Protein AF-W8YEX1-F1 (afdb_monomer_lite)

Secondary structure (DSSP, 8-state):
--HHHHHHHHHHHHHHHHHHHHHHHHHHHHHHHHHHHHHHHHHHHHHHHHHHHH----HHHHHHHHHHHHHHHHHHHHHHHHHH-

Foldseek 3Di:
DVVVVVVVVVVVVVVVCVVVVVVVVVCLVVVLVVVLVVLVVVLVVVQVVCCVPPVDRCVVVSVVVSVVVVVVSVVSVVVVVVVVD

Sequence (85 aa):
MIDNAEIRKRQRREKDFVIYGWATVVGVFLTPLVIGILFAAAGVIVGYHVKKKYGRDTMGVAIMVGNIAAIPVLTALLYTLRLFG

Structure (mmCIF, N/CA/C/O backbone):
data_AF-W8YEX1-F1
#
_entry.id   AF-W8YEX1-F1
#
loop_
_atom_site.group_PDB
_atom_site.id
_atom_site.type_symbol
_atom_site.label_atom_id
_atom_site.label_alt_id
_atom_site.label_comp_id
_atom_site.label_asym_id
_atom_site.label_entity_id
_atom_site.label_seq_id
_atom_site.pdbx_PDB_ins_code
_atom_site.Cartn_x
_atom_site.Cartn_y
_atom_site.Cartn_z
_atom_site.occupancy
_atom_site.B_iso_or_equiv
_atom_site.auth_seq_id
_atom_site.auth_comp_id
_atom_site.auth_asym_id
_atom_site.auth_atom_id
_atom_site.pdbx_PDB_model_num
ATOM 1 N N . MET A 1 1 ? 18.771 6.205 -48.824 1.00 55.22 1 MET A N 1
ATOM 2 C CA . MET A 1 1 ? 18.106 7.062 -47.806 1.00 55.22 1 MET A CA 1
ATOM 3 C C . MET A 1 1 ? 17.204 6.281 -46.828 1.00 55.22 1 MET A C 1
ATOM 5 O O . MET A 1 1 ? 16.468 6.912 -46.081 1.00 55.22 1 MET A O 1
ATOM 9 N N . ILE A 1 2 ? 17.281 4.942 -46.759 1.00 57.19 2 ILE A N 1
ATOM 10 C CA . ILE A 1 2 ? 16.375 4.110 -45.935 1.00 57.19 2 ILE A CA 1
ATOM 11 C C . ILE A 1 2 ? 16.890 3.926 -44.485 1.00 57.19 2 ILE A C 1
ATOM 13 O O . ILE A 1 2 ? 16.080 3.890 -43.561 1.00 57.19 2 ILE A O 1
ATOM 17 N N . ASP A 1 3 ? 18.208 3.972 -44.247 1.00 61.59 3 ASP A N 1
ATOM 18 C CA . ASP A 1 3 ? 18.810 3.750 -42.914 1.00 61.59 3 ASP A CA 1
ATOM 19 C C . ASP A 1 3 ? 18.378 4.751 -41.833 1.00 61.59 3 ASP A C 1
ATOM 21 O O . ASP A 1 3 ? 18.091 4.386 -40.693 1.00 61.59 3 ASP A O 1
ATOM 25 N N . ASN A 1 4 ? 18.258 6.035 -42.176 1.00 65.81 4 ASN A N 1
ATOM 26 C CA . ASN A 1 4 ? 17.932 7.066 -41.184 1.00 65.81 4 ASN A CA 1
ATOM 27 C C . ASN A 1 4 ? 16.507 6.930 -40.620 1.00 65.81 4 ASN A C 1
ATOM 29 O O . ASN A 1 4 ? 16.235 7.409 -39.516 1.00 65.81 4 ASN A O 1
ATOM 33 N N . ALA A 1 5 ? 15.591 6.298 -41.359 1.00 63.97 5 ALA A N 1
ATOM 34 C CA . ALA A 1 5 ? 14.218 6.082 -40.911 1.00 63.97 5 ALA A CA 1
ATOM 35 C C . ALA A 1 5 ? 14.112 4.884 -39.951 1.00 63.97 5 ALA A C 1
ATOM 37 O O . ALA A 1 5 ? 13.378 4.957 -38.960 1.00 63.97 5 ALA A O 1
ATOM 38 N N . GLU A 1 6 ? 14.873 3.813 -40.192 1.00 65.94 6 GLU A N 1
ATOM 39 C CA . GLU A 1 6 ? 14.922 2.648 -39.300 1.00 65.94 6 GLU A CA 1
ATOM 40 C C . GLU A 1 6 ? 15.665 2.940 -37.995 1.00 65.94 6 GLU A C 1
ATOM 42 O O . GLU A 1 6 ? 15.162 2.586 -36.924 1.00 65.94 6 GLU A O 1
ATOM 47 N N . ILE A 1 7 ? 16.781 3.676 -38.052 1.00 64.75 7 ILE A N 1
ATOM 48 C CA . ILE A 1 7 ? 17.539 4.083 -36.857 1.00 64.75 7 ILE A CA 1
ATOM 49 C C . ILE A 1 7 ? 16.669 4.956 -35.937 1.00 64.75 7 ILE A C 1
ATOM 51 O O . ILE A 1 7 ? 16.605 4.719 -34.729 1.00 64.75 7 ILE A O 1
ATOM 55 N N . ARG A 1 8 ? 15.896 5.901 -36.497 1.00 63.69 8 ARG A N 1
ATOM 56 C CA . ARG A 1 8 ? 14.950 6.720 -35.713 1.00 63.69 8 ARG A CA 1
ATOM 57 C C . ARG A 1 8 ? 13.798 5.902 -35.121 1.00 63.69 8 ARG A C 1
ATOM 59 O O . ARG A 1 8 ? 13.355 6.209 -34.015 1.00 63.69 8 ARG A O 1
ATOM 66 N N . LYS A 1 9 ? 13.299 4.876 -35.822 1.00 65.06 9 LYS A N 1
ATOM 67 C CA . LYS A 1 9 ? 12.258 3.971 -35.293 1.00 65.06 9 LYS A CA 1
ATOM 68 C C . LYS A 1 9 ? 12.783 3.083 -34.161 1.00 65.06 9 LYS A C 1
ATOM 70 O O . LYS A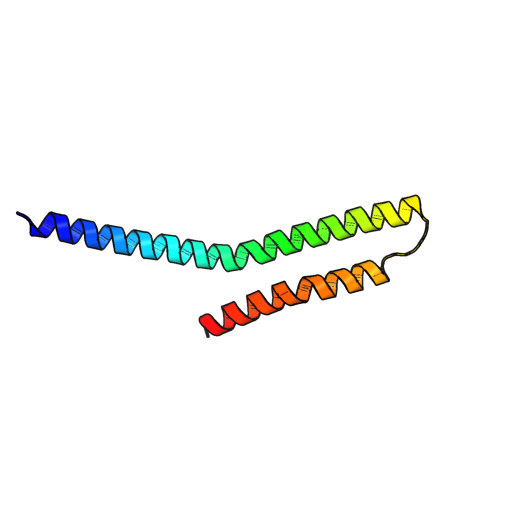 1 9 ? 12.041 2.835 -33.212 1.00 65.06 9 LYS A O 1
ATOM 75 N N . ARG A 1 10 ? 14.033 2.610 -34.237 1.00 62.91 10 ARG A N 1
ATOM 76 C CA . ARG A 1 10 ? 14.685 1.860 -33.146 1.00 62.91 10 ARG A CA 1
ATOM 77 C C . ARG A 1 10 ? 14.912 2.738 -31.917 1.00 62.91 10 ARG A C 1
ATOM 79 O O . ARG A 1 10 ? 14.470 2.360 -30.839 1.00 62.91 10 ARG A O 1
ATOM 86 N N . GLN A 1 11 ? 15.463 3.940 -32.095 1.00 65.44 11 GLN A N 1
ATOM 87 C CA . GLN A 1 11 ? 15.675 4.882 -30.989 1.00 65.44 11 GLN A CA 1
ATOM 88 C C . GLN A 1 11 ? 14.375 5.318 -30.299 1.00 65.44 11 GLN A C 1
ATOM 90 O O . GLN A 1 11 ? 14.367 5.510 -29.086 1.00 65.44 11 GLN A O 1
ATOM 95 N N . ARG A 1 12 ? 13.265 5.479 -31.039 1.00 62.84 12 ARG A N 1
ATOM 96 C CA . ARG A 1 12 ? 11.957 5.740 -30.410 1.00 62.84 12 ARG A CA 1
ATOM 97 C C . ARG A 1 12 ? 11.493 4.559 -29.566 1.00 62.84 12 ARG A C 1
ATOM 99 O O . ARG A 1 12 ? 11.123 4.773 -28.423 1.00 62.84 12 ARG A O 1
ATOM 106 N N . ARG A 1 13 ? 11.594 3.330 -30.085 1.00 64.19 13 ARG A N 1
ATOM 107 C CA . ARG A 1 13 ? 11.222 2.124 -29.329 1.00 64.19 13 ARG A CA 1
ATOM 108 C C . ARG A 1 13 ? 12.057 1.936 -28.064 1.00 64.19 13 ARG A C 1
ATOM 110 O O . ARG A 1 13 ? 11.494 1.576 -27.041 1.00 64.19 13 ARG A O 1
ATOM 117 N N . GLU A 1 14 ? 13.358 2.218 -28.106 1.00 64.44 14 GLU A N 1
ATOM 118 C CA . GLU A 1 14 ? 14.203 2.197 -26.903 1.00 64.44 14 GLU A CA 1
ATOM 119 C C . GLU A 1 14 ? 13.797 3.275 -25.893 1.00 64.44 14 GLU A C 1
ATOM 121 O O . GLU A 1 14 ? 13.669 2.978 -24.708 1.00 64.44 14 GLU A O 1
ATOM 126 N N . LYS A 1 15 ? 13.534 4.510 -26.342 1.00 65.38 15 LYS A N 1
ATOM 127 C CA . LYS A 1 15 ? 13.049 5.580 -25.456 1.00 65.38 15 LYS A CA 1
ATOM 128 C C . LYS A 1 15 ? 11.711 5.233 -24.809 1.00 65.38 15 LYS A C 1
ATOM 130 O O . LYS A 1 15 ? 11.570 5.426 -23.605 1.00 65.38 15 LYS A O 1
ATOM 135 N N . ASP A 1 16 ? 10.769 4.695 -25.577 1.00 69.19 16 ASP A N 1
ATOM 136 C CA . ASP A 1 16 ? 9.471 4.264 -25.059 1.00 69.19 16 ASP A CA 1
ATOM 137 C C . ASP A 1 16 ? 9.659 3.142 -24.028 1.00 69.19 16 ASP A C 1
ATOM 139 O O . ASP A 1 16 ? 9.103 3.212 -22.936 1.00 69.19 16 ASP A O 1
ATOM 143 N N . PHE A 1 17 ? 10.518 2.156 -24.309 1.00 67.88 17 PHE A N 1
ATOM 144 C CA . PHE A 1 17 ? 10.822 1.066 -23.377 1.00 67.88 17 PHE A CA 1
ATOM 145 C C . PHE A 1 17 ? 11.415 1.572 -22.055 1.00 67.88 17 PHE A C 1
ATOM 147 O O . PHE A 1 17 ? 11.020 1.113 -20.984 1.00 67.88 17 PHE A O 1
ATOM 154 N N . VAL A 1 18 ? 12.314 2.559 -22.110 1.00 72.19 18 VAL A N 1
ATOM 155 C CA . VAL A 1 18 ? 12.884 3.194 -20.914 1.00 72.19 18 VAL A CA 1
ATOM 156 C C . VAL A 1 18 ? 11.807 3.955 -20.135 1.00 72.19 18 VAL A C 1
ATOM 158 O O . VAL A 1 18 ? 11.718 3.798 -18.919 1.00 72.19 18 VAL A O 1
ATOM 161 N N . ILE A 1 19 ? 10.953 4.733 -20.806 1.00 73.44 19 ILE A N 1
ATOM 162 C CA . ILE A 1 19 ? 9.885 5.510 -20.155 1.00 73.44 19 ILE A CA 1
ATOM 163 C C . ILE A 1 19 ? 8.849 4.585 -19.498 1.00 73.44 19 ILE A C 1
ATOM 165 O O . ILE A 1 19 ? 8.529 4.773 -18.325 1.00 73.44 19 ILE A O 1
ATOM 169 N N . TYR A 1 20 ? 8.355 3.568 -20.210 1.00 71.12 20 TYR A N 1
ATOM 170 C CA . TYR A 1 20 ? 7.401 2.598 -19.660 1.00 71.12 20 TYR A CA 1
ATOM 171 C C . TYR A 1 20 ? 8.032 1.717 -18.574 1.00 71.12 20 TYR A C 1
ATOM 173 O O . TYR A 1 20 ? 7.367 1.398 -17.586 1.00 71.12 20 TYR A O 1
ATOM 181 N N . GLY A 1 21 ? 9.317 1.377 -18.705 1.00 71.06 21 GLY A N 1
ATOM 182 C CA . GLY A 1 21 ? 10.088 0.693 -17.669 1.00 71.06 21 GLY A CA 1
ATOM 183 C C . GLY A 1 21 ? 10.128 1.506 -16.375 1.00 71.06 21 GLY A C 1
ATOM 184 O O . GLY A 1 21 ? 9.689 1.020 -15.335 1.00 71.06 21 GLY A O 1
ATOM 185 N N . TRP A 1 22 ? 10.540 2.777 -16.441 1.00 75.19 22 TRP A N 1
ATOM 186 C CA . TRP A 1 22 ? 10.548 3.672 -15.277 1.00 75.19 22 TRP A CA 1
ATOM 187 C C . TRP A 1 22 ? 9.148 3.933 -14.717 1.00 75.19 22 TRP A C 1
ATOM 189 O O . TRP A 1 22 ? 8.978 3.926 -13.501 1.00 75.19 22 TRP A O 1
ATOM 199 N N . ALA A 1 23 ? 8.133 4.093 -15.568 1.00 71.88 23 ALA A N 1
ATOM 200 C CA . ALA A 1 23 ? 6.747 4.236 -15.124 1.00 71.88 23 ALA A CA 1
ATOM 201 C C . ALA A 1 23 ? 6.260 3.000 -14.350 1.00 71.88 23 ALA A C 1
ATOM 203 O O . ALA A 1 23 ? 5.549 3.137 -13.357 1.00 71.88 23 ALA A O 1
ATOM 204 N N . THR A 1 24 ? 6.686 1.802 -14.758 1.00 72.88 24 THR A N 1
ATOM 205 C CA . THR A 1 24 ? 6.368 0.549 -14.062 1.00 72.88 24 THR A CA 1
ATOM 206 C C . THR A 1 24 ? 7.079 0.478 -12.714 1.00 72.88 24 THR A C 1
ATOM 208 O O . THR A 1 24 ? 6.440 0.158 -11.717 1.00 72.88 24 THR A O 1
ATOM 211 N N . VAL A 1 25 ? 8.365 0.843 -12.645 1.00 70.62 25 VAL A N 1
ATOM 212 C CA . VAL A 1 25 ? 9.112 0.915 -11.375 1.00 70.62 25 VAL A CA 1
ATOM 213 C C . VAL A 1 25 ? 8.429 1.881 -10.409 1.00 70.62 25 VAL A C 1
ATOM 215 O O . VAL A 1 25 ? 8.083 1.502 -9.293 1.00 70.62 25 VAL A O 1
ATOM 218 N N . VAL A 1 26 ? 8.155 3.104 -10.862 1.00 71.81 26 VAL A N 1
ATOM 219 C CA . VAL A 1 26 ? 7.462 4.133 -10.076 1.00 71.81 26 VAL A CA 1
ATOM 220 C C . VAL A 1 26 ? 6.073 3.649 -9.641 1.00 71.81 26 VAL A C 1
ATOM 222 O O . VAL A 1 26 ? 5.713 3.808 -8.476 1.00 71.81 26 VAL A O 1
ATOM 225 N N . GLY A 1 27 ? 5.323 2.997 -10.533 1.00 68.44 27 GLY A N 1
ATOM 226 C CA . GLY A 1 27 ? 4.019 2.405 -10.234 1.00 68.44 27 GLY A CA 1
ATOM 227 C C . GLY A 1 27 ? 4.088 1.329 -9.151 1.00 68.44 27 GLY A C 1
ATOM 228 O O . GLY A 1 27 ? 3.328 1.381 -8.192 1.00 68.44 27 GLY A O 1
ATOM 229 N N . VAL A 1 28 ? 5.048 0.405 -9.222 1.00 69.06 28 VAL A N 1
ATOM 230 C CA . VAL A 1 28 ? 5.201 -0.664 -8.220 1.00 69.06 28 VAL A CA 1
ATOM 231 C C . VAL A 1 28 ? 5.523 -0.115 -6.825 1.00 69.06 28 VAL A C 1
ATOM 233 O O . VAL A 1 28 ? 5.121 -0.726 -5.840 1.00 69.06 28 VAL A O 1
ATOM 236 N N . PHE A 1 29 ? 6.180 1.042 -6.710 1.00 67.94 29 PHE A N 1
ATOM 237 C CA . PHE A 1 29 ? 6.416 1.688 -5.412 1.00 67.94 29 PHE A CA 1
ATOM 238 C C . PHE A 1 29 ? 5.228 2.534 -4.932 1.00 67.94 29 PHE A C 1
ATOM 240 O O . PHE A 1 29 ? 4.879 2.490 -3.752 1.00 67.94 29 PHE A O 1
ATOM 247 N N . LEU A 1 30 ? 4.582 3.291 -5.823 1.00 73.69 30 LEU A N 1
ATOM 248 C CA . LEU A 1 30 ? 3.477 4.188 -5.458 1.00 73.69 30 LEU A CA 1
ATOM 249 C C . LEU A 1 30 ? 2.161 3.453 -5.216 1.00 73.69 30 LEU A C 1
ATOM 251 O O . LEU A 1 30 ? 1.444 3.788 -4.276 1.00 73.69 30 LEU A O 1
ATOM 255 N N . THR A 1 31 ? 1.831 2.453 -6.030 1.00 75.88 31 THR A N 1
ATOM 256 C CA . THR A 1 31 ? 0.561 1.724 -5.942 1.00 75.88 31 THR A CA 1
ATOM 257 C C . THR A 1 31 ? 0.333 1.073 -4.569 1.00 75.88 31 THR A C 1
ATOM 259 O O . THR A 1 31 ? -0.713 1.349 -3.982 1.00 75.88 31 THR A O 1
ATOM 262 N N . PRO A 1 32 ? 1.259 0.283 -3.985 1.00 72.38 32 PRO A N 1
ATOM 263 C CA . PRO A 1 32 ? 1.058 -0.283 -2.649 1.00 72.38 32 PRO A CA 1
ATOM 264 C C . PRO A 1 32 ? 0.988 0.787 -1.554 1.00 72.38 32 PRO A C 1
ATOM 266 O O . PRO A 1 32 ? 0.259 0.611 -0.581 1.00 72.38 32 PRO A O 1
ATOM 269 N N . LEU A 1 33 ? 1.691 1.909 -1.722 1.00 74.12 33 LEU A N 1
ATOM 270 C CA . LEU A 1 33 ? 1.708 3.010 -0.759 1.00 74.12 33 LEU A CA 1
ATOM 271 C C . LEU A 1 33 ? 0.358 3.750 -0.747 1.00 74.12 33 LEU A C 1
ATOM 273 O O . LEU A 1 33 ? -0.235 3.947 0.313 1.00 74.12 33 LEU A O 1
ATOM 277 N N . VAL A 1 34 ? -0.183 4.063 -1.928 1.00 78.94 34 VAL A N 1
ATOM 278 C CA . VAL A 1 34 ? -1.515 4.671 -2.092 1.00 78.94 34 VAL A CA 1
ATOM 279 C C . VAL A 1 34 ? -2.616 3.719 -1.624 1.00 78.94 34 VAL A C 1
ATOM 281 O O . VAL A 1 34 ? -3.503 4.129 -0.876 1.00 78.94 34 VAL A O 1
ATOM 284 N N . ILE A 1 35 ? -2.549 2.442 -2.011 1.00 77.75 35 ILE A N 1
ATOM 285 C CA . ILE A 1 35 ? -3.511 1.422 -1.572 1.00 77.75 35 ILE A CA 1
ATOM 286 C C . ILE A 1 35 ? -3.466 1.273 -0.046 1.00 77.75 35 ILE A C 1
ATOM 288 O O . ILE A 1 35 ? -4.516 1.273 0.595 1.00 77.75 35 ILE A O 1
ATOM 292 N N . GLY A 1 36 ? -2.273 1.224 0.553 1.00 71.69 36 GLY A N 1
ATOM 293 C CA . GLY A 1 36 ? -2.101 1.156 2.004 1.00 71.69 36 GLY A CA 1
ATOM 294 C C . GLY A 1 36 ? -2.745 2.336 2.735 1.00 71.69 36 GLY A C 1
ATOM 295 O O . GLY A 1 36 ? -3.482 2.127 3.700 1.00 71.69 36 GLY A O 1
ATOM 296 N N . ILE A 1 37 ? -2.546 3.565 2.243 1.00 77.62 37 ILE A N 1
ATOM 297 C CA . ILE A 1 37 ? -3.173 4.774 2.807 1.00 77.62 37 ILE A CA 1
ATOM 298 C C . ILE A 1 37 ? -4.704 4.699 2.711 1.00 77.62 37 ILE A C 1
ATOM 300 O O . ILE A 1 37 ? -5.394 4.991 3.690 1.00 77.62 37 ILE A O 1
ATOM 304 N N . LEU A 1 38 ? -5.248 4.278 1.564 1.00 79.62 38 LEU A N 1
ATOM 305 C CA . LEU A 1 38 ? -6.696 4.146 1.369 1.00 79.62 38 LEU A CA 1
ATOM 306 C C . LEU A 1 38 ? -7.312 3.111 2.319 1.00 79.62 38 LEU A C 1
ATOM 308 O O . LEU A 1 38 ? -8.340 3.388 2.938 1.00 79.62 38 LEU A O 1
ATOM 312 N N . PHE A 1 39 ? -6.676 1.948 2.483 1.00 78.56 39 PHE A N 1
ATOM 313 C CA . PHE A 1 39 ? -7.143 0.922 3.417 1.00 78.56 39 PHE A CA 1
ATOM 314 C C . PHE A 1 39 ? -7.045 1.372 4.876 1.00 78.56 39 PHE A C 1
ATOM 316 O O . PHE A 1 39 ? -7.968 1.110 5.650 1.00 78.56 39 PHE A O 1
ATOM 323 N N . ALA A 1 40 ? -5.983 2.087 5.255 1.00 74.19 40 ALA A N 1
ATOM 324 C CA . ALA A 1 40 ? -5.857 2.655 6.595 1.00 74.19 40 ALA A CA 1
ATOM 325 C C . ALA A 1 40 ? -6.976 3.673 6.877 1.00 74.19 40 ALA A C 1
ATOM 327 O O . ALA A 1 40 ? -7.654 3.578 7.902 1.00 74.19 40 ALA A O 1
ATOM 328 N N . ALA A 1 41 ? -7.231 4.593 5.942 1.00 78.75 41 ALA A N 1
ATOM 329 C CA . ALA A 1 41 ? -8.313 5.569 6.058 1.00 78.75 41 ALA A CA 1
ATOM 330 C C . ALA A 1 41 ? -9.690 4.889 6.148 1.00 78.75 41 ALA A C 1
ATOM 332 O O . ALA A 1 41 ? -10.484 5.213 7.033 1.00 78.75 41 ALA A O 1
ATOM 333 N N . ALA A 1 42 ? -9.954 3.899 5.290 1.00 78.38 42 ALA A N 1
ATOM 334 C CA . ALA A 1 42 ? -11.187 3.116 5.329 1.00 78.38 42 ALA A CA 1
ATOM 335 C C . ALA A 1 42 ? -11.354 2.379 6.668 1.00 78.38 42 ALA A C 1
ATOM 337 O O . ALA A 1 42 ? -12.432 2.422 7.262 1.00 78.38 42 ALA A O 1
ATOM 338 N N . GLY A 1 43 ? -10.285 1.767 7.185 1.00 76.31 43 GLY A N 1
ATOM 339 C CA . GLY A 1 43 ? -10.281 1.102 8.487 1.00 76.31 43 GLY A CA 1
ATOM 340 C C . GLY A 1 43 ? -10.625 2.048 9.640 1.00 76.31 43 GLY A C 1
ATOM 341 O O . GLY A 1 43 ? -11.444 1.698 10.492 1.00 76.31 43 GLY A O 1
ATOM 342 N N . VAL A 1 44 ? -10.075 3.268 9.639 1.00 79.75 44 VAL A N 1
ATOM 343 C CA . VAL A 1 44 ? -10.385 4.300 10.646 1.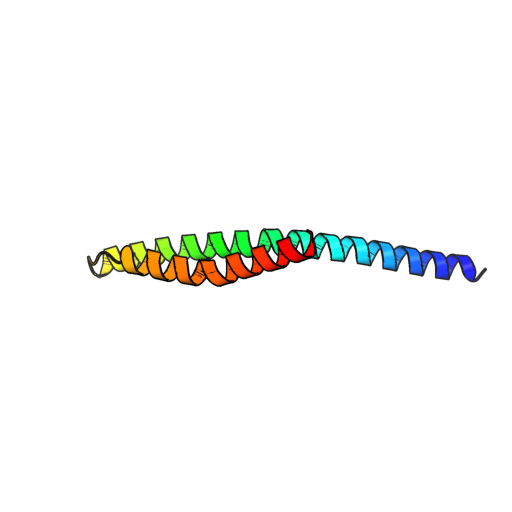00 79.75 44 VAL A CA 1
ATOM 344 C C . VAL A 1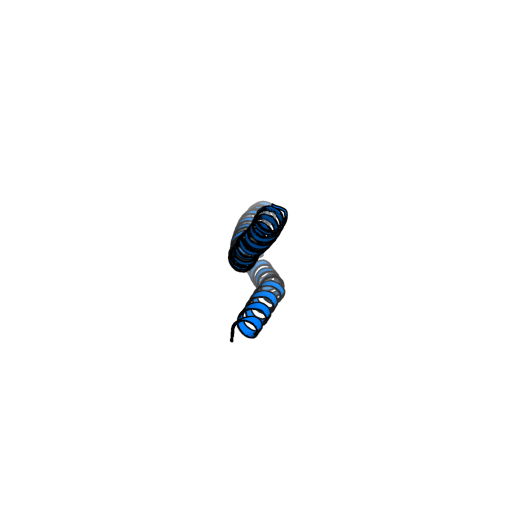 44 ? -11.846 4.747 10.553 1.00 79.75 44 VAL A C 1
ATOM 346 O O . VAL A 1 44 ? -12.531 4.801 11.575 1.00 79.75 44 VAL A O 1
ATOM 349 N N . ILE A 1 45 ? -12.349 5.020 9.344 1.00 83.50 45 ILE A N 1
ATOM 350 C CA . ILE A 1 45 ? -13.738 5.460 9.130 1.00 83.50 45 ILE A CA 1
ATOM 351 C C . ILE A 1 45 ? -14.721 4.378 9.584 1.00 83.50 45 ILE A C 1
ATOM 353 O O . ILE A 1 45 ? -15.642 4.661 10.354 1.00 83.50 45 ILE A O 1
ATOM 357 N N . VAL A 1 46 ? -14.516 3.134 9.143 1.00 79.81 46 VAL A N 1
ATOM 358 C CA . VAL A 1 46 ? -15.374 2.000 9.510 1.00 79.81 46 VAL A CA 1
ATOM 359 C C . VAL A 1 46 ? -15.295 1.740 11.013 1.00 79.81 46 VAL A C 1
ATOM 361 O O . VAL A 1 46 ? -16.333 1.608 11.660 1.00 79.81 46 VAL A O 1
ATOM 364 N N . GLY A 1 47 ? -14.093 1.745 11.596 1.00 74.50 47 GLY A N 1
ATOM 365 C CA . GLY A 1 47 ? -13.897 1.576 13.035 1.00 74.50 47 GLY A CA 1
ATOM 366 C C . GLY A 1 47 ? -14.623 2.642 13.858 1.00 74.50 47 GLY A C 1
ATOM 367 O O . GLY A 1 47 ? -15.317 2.310 14.821 1.00 74.50 47 GLY A O 1
ATOM 368 N N . TYR A 1 48 ? -14.547 3.910 13.444 1.00 79.38 48 TYR A N 1
ATOM 369 C CA . TYR A 1 48 ? -15.279 5.003 14.083 1.00 79.38 48 TYR A CA 1
ATOM 370 C C . TYR A 1 48 ? -16.798 4.817 13.974 1.00 79.38 48 TYR A C 1
ATOM 372 O O . TYR A 1 48 ? -17.518 4.967 14.964 1.00 79.38 48 TYR A O 1
ATOM 380 N N . HIS A 1 49 ? -17.294 4.442 12.792 1.00 81.06 49 HIS A N 1
ATOM 381 C CA . HIS A 1 49 ? -18.725 4.249 12.562 1.00 81.06 49 HIS A CA 1
ATOM 382 C C . HIS A 1 49 ? -19.291 3.092 13.397 1.00 81.06 49 HIS A C 1
ATOM 384 O O . HIS A 1 49 ? -20.364 3.212 13.991 1.00 81.06 49 HIS A O 1
ATOM 390 N N . VAL A 1 50 ? -18.549 1.986 13.495 1.00 74.94 50 VAL A N 1
ATOM 391 C CA . VAL A 1 50 ? -18.942 0.819 14.292 1.00 74.94 50 VAL A CA 1
ATOM 392 C C . VAL A 1 50 ? -18.894 1.133 15.787 1.00 74.94 50 VAL A C 1
ATOM 394 O O . VAL A 1 50 ? -19.855 0.820 16.494 1.00 74.94 50 VAL A O 1
ATOM 397 N N . LYS A 1 51 ? -17.856 1.834 16.262 1.00 76.00 51 LYS A N 1
ATOM 398 C CA . LYS A 1 51 ? -17.771 2.293 17.657 1.00 76.00 51 LYS A CA 1
ATOM 399 C C . LYS A 1 51 ? -18.941 3.207 18.021 1.00 76.00 51 LYS A C 1
ATOM 401 O O . LYS A 1 51 ? -19.569 3.007 19.057 1.00 76.00 51 LYS A O 1
ATOM 406 N N . LYS A 1 52 ? -19.285 4.157 17.146 1.00 79.75 52 LYS A N 1
ATOM 407 C CA . LYS A 1 52 ? -20.403 5.090 17.354 1.00 79.75 52 LYS A CA 1
ATOM 408 C C . LYS A 1 52 ? -21.767 4.393 17.354 1.00 79.75 52 LYS A C 1
ATOM 410 O O . LYS A 1 52 ? -22.633 4.777 18.131 1.00 79.75 52 LYS A O 1
ATOM 415 N N . LYS A 1 53 ? -21.971 3.397 16.486 1.00 78.12 53 LYS A N 1
ATOM 416 C CA . LYS A 1 53 ? -23.272 2.727 16.322 1.00 78.12 53 LYS A CA 1
ATOM 417 C C . LYS A 1 53 ? -23.519 1.608 17.336 1.00 78.12 53 LYS A C 1
ATOM 419 O O . LYS A 1 53 ? -24.658 1.419 17.746 1.00 78.12 53 LYS A O 1
ATOM 424 N N . TYR A 1 54 ? -22.481 0.868 17.725 1.00 77.56 54 TYR A N 1
ATOM 425 C CA . TYR A 1 54 ? -22.628 -0.340 18.545 1.00 77.56 54 TYR A CA 1
ATOM 426 C C . TYR A 1 54 ? -21.947 -0.254 19.915 1.00 77.56 54 TYR A C 1
ATOM 428 O O . TYR A 1 54 ? -22.118 -1.169 20.714 1.00 77.56 54 TYR A O 1
ATOM 436 N N . GLY A 1 55 ? -21.155 0.788 20.197 1.00 71.69 55 GLY A N 1
ATOM 437 C CA . GLY A 1 55 ? -20.443 0.940 21.475 1.00 71.69 55 GLY A CA 1
ATOM 438 C C . GLY A 1 55 ? -19.400 -0.150 21.758 1.00 71.69 55 GLY A C 1
ATOM 439 O O . GLY A 1 55 ? -18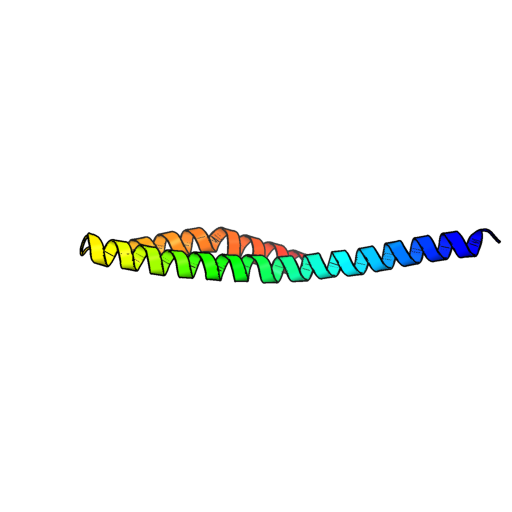.875 -0.219 22.864 1.00 71.69 55 GLY A O 1
ATOM 440 N N . ARG A 1 56 ? -19.102 -1.019 20.782 1.00 66.00 56 ARG A N 1
ATOM 441 C CA . ARG A 1 56 ? -18.144 -2.123 20.920 1.00 66.00 56 ARG A CA 1
ATOM 442 C C . ARG A 1 56 ? -16.776 -1.687 20.419 1.00 66.00 56 ARG A C 1
ATOM 444 O O . ARG A 1 56 ? -16.665 -1.133 19.326 1.00 66.00 56 ARG A O 1
ATOM 451 N N . ASP A 1 57 ? -15.735 -1.991 21.188 1.00 65.06 57 ASP A N 1
ATOM 452 C CA . ASP A 1 57 ? -14.360 -1.803 20.737 1.00 65.06 57 ASP A CA 1
ATOM 453 C C . ASP A 1 57 ? -14.020 -2.837 19.659 1.00 65.06 57 ASP A C 1
ATOM 455 O O . ASP A 1 57 ? -13.740 -4.005 19.919 1.00 65.06 57 ASP A O 1
ATOM 459 N N . THR A 1 58 ? -14.036 -2.386 18.409 1.00 64.69 58 THR A N 1
ATOM 460 C CA . THR A 1 58 ? -13.604 -3.160 17.237 1.00 64.69 58 THR A CA 1
ATOM 461 C C . THR A 1 58 ? -12.118 -3.017 16.936 1.00 64.69 58 THR A C 1
ATOM 463 O O . THR A 1 58 ? -11.652 -3.460 15.889 1.00 64.69 58 THR A O 1
ATOM 466 N N . MET A 1 59 ? -11.361 -2.415 17.853 1.00 62.03 59 MET A N 1
ATOM 467 C CA . MET A 1 59 ? -9.943 -2.109 17.679 1.00 62.03 59 MET A CA 1
ATOM 468 C C . MET A 1 59 ? -9.111 -3.382 17.443 1.00 62.03 59 MET A C 1
ATOM 470 O O . MET A 1 59 ? -8.269 -3.399 16.551 1.00 62.03 59 MET A O 1
ATOM 474 N N . GLY A 1 60 ? -9.423 -4.484 18.140 1.00 64.38 60 GLY A N 1
ATOM 475 C CA . GLY A 1 60 ? -8.759 -5.779 17.933 1.00 64.38 60 GLY A CA 1
ATOM 476 C C . GLY A 1 60 ? -9.028 -6.398 16.555 1.00 64.38 60 GLY A C 1
ATOM 477 O O . GLY A 1 60 ? -8.107 -6.884 15.904 1.00 64.38 60 GLY A O 1
ATOM 478 N N . VAL A 1 61 ? -10.269 -6.313 16.063 1.00 66.38 61 VAL A N 1
ATOM 479 C CA . VAL A 1 61 ? -10.640 -6.820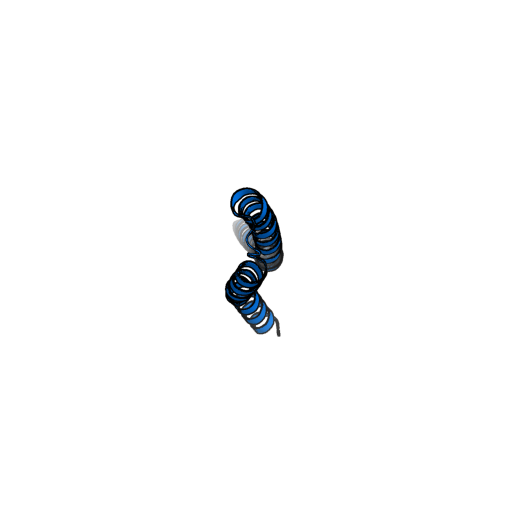 14.728 1.00 66.38 61 VAL A CA 1
ATOM 480 C C . VAL A 1 61 ? -10.010 -5.962 13.629 1.00 66.38 61 VAL A C 1
ATOM 482 O O . VAL A 1 61 ? -9.503 -6.500 12.651 1.00 66.38 61 VAL A O 1
ATOM 485 N N . ALA A 1 62 ? -9.970 -4.638 13.806 1.00 64.75 62 ALA A N 1
ATOM 486 C CA . ALA A 1 62 ? -9.338 -3.723 12.858 1.00 64.75 62 ALA A CA 1
ATOM 487 C C . ALA A 1 62 ? -7.825 -3.975 12.721 1.00 64.75 62 ALA A C 1
ATOM 489 O O . ALA A 1 62 ? -7.313 -3.997 11.605 1.00 64.75 62 ALA A O 1
ATOM 490 N N . ILE A 1 63 ? -7.123 -4.235 13.831 1.00 67.69 63 ILE A N 1
ATOM 491 C CA . ILE A 1 63 ? -5.697 -4.606 13.817 1.00 67.69 63 ILE A CA 1
ATOM 492 C C . ILE A 1 63 ? -5.493 -5.953 13.113 1.00 67.69 63 ILE A C 1
ATOM 494 O O . ILE A 1 63 ? -4.569 -6.105 12.314 1.00 67.69 63 ILE A O 1
ATOM 498 N N . MET A 1 64 ? -6.361 -6.932 13.374 1.00 68.06 64 MET A N 1
ATOM 499 C CA . MET A 1 64 ? -6.270 -8.259 12.765 1.00 68.06 64 MET A CA 1
ATOM 500 C C . MET A 1 64 ? -6.499 -8.205 11.244 1.00 68.06 64 MET A C 1
ATOM 502 O O . MET A 1 64 ? -5.712 -8.766 10.484 1.00 68.06 64 MET A O 1
ATOM 506 N N . VAL A 1 65 ? -7.508 -7.456 10.786 1.00 69.25 65 VAL A N 1
ATOM 507 C CA . VAL A 1 65 ? -7.774 -7.224 9.355 1.00 69.25 65 VAL A CA 1
ATOM 508 C C . VAL A 1 65 ? -6.650 -6.411 8.704 1.00 69.25 65 VAL A C 1
ATOM 510 O O . VAL A 1 65 ? -6.224 -6.745 7.600 1.00 69.25 65 VAL A O 1
ATOM 513 N N . GLY A 1 66 ? -6.121 -5.395 9.393 1.00 66.81 66 GLY A N 1
ATOM 514 C CA . GLY A 1 66 ? -4.983 -4.603 8.919 1.00 66.81 66 GLY A CA 1
ATOM 515 C C . GLY A 1 66 ? -3.726 -5.448 8.697 1.00 66.81 66 GLY A C 1
ATOM 516 O O . GLY A 1 66 ? -3.085 -5.328 7.656 1.00 66.81 66 GLY A O 1
ATOM 517 N N . ASN A 1 67 ? -3.420 -6.367 9.617 1.00 69.94 67 ASN A N 1
ATOM 518 C CA . ASN A 1 67 ? -2.303 -7.302 9.460 1.00 69.94 67 ASN A CA 1
ATOM 519 C C . ASN A 1 67 ? -2.514 -8.277 8.291 1.00 69.94 67 ASN A C 1
ATOM 521 O O . ASN A 1 67 ? -1.579 -8.516 7.532 1.00 69.94 67 ASN A O 1
ATOM 525 N N . ILE A 1 68 ? -3.731 -8.796 8.091 1.00 73.62 68 ILE A N 1
ATOM 526 C CA . ILE A 1 68 ? -4.039 -9.679 6.951 1.00 73.62 68 ILE A CA 1
ATOM 527 C C . ILE A 1 68 ? -3.891 -8.928 5.619 1.00 73.62 68 ILE A C 1
ATOM 529 O O . ILE A 1 68 ? -3.321 -9.465 4.671 1.00 73.62 68 ILE A O 1
ATOM 533 N N . ALA A 1 69 ? -4.344 -7.673 5.551 1.00 68.19 69 ALA A N 1
ATOM 534 C CA . ALA A 1 69 ? -4.197 -6.829 4.365 1.00 68.19 69 ALA A CA 1
ATOM 535 C C . ALA A 1 69 ? -2.736 -6.414 4.098 1.00 68.19 69 ALA A C 1
ATOM 537 O O . ALA A 1 69 ? -2.360 -6.195 2.947 1.00 68.19 69 ALA A O 1
ATOM 538 N N . ALA A 1 70 ? -1.895 -6.344 5.134 1.00 66.81 70 ALA A N 1
ATOM 539 C CA . ALA A 1 70 ? -0.477 -6.025 4.993 1.00 66.81 70 ALA A CA 1
ATOM 540 C C . ALA A 1 70 ? 0.337 -7.162 4.348 1.00 66.81 70 ALA A C 1
ATOM 542 O O . ALA A 1 70 ? 1.344 -6.884 3.701 1.00 66.81 70 ALA A O 1
ATOM 543 N N . ILE A 1 71 ? -0.094 -8.426 4.464 1.00 75.69 71 ILE A N 1
ATOM 544 C CA . ILE A 1 71 ? 0.608 -9.595 3.898 1.00 75.69 71 ILE A CA 1
ATOM 545 C C . ILE A 1 71 ? 0.807 -9.489 2.373 1.00 75.69 71 ILE A C 1
ATOM 547 O O . ILE A 1 71 ? 1.953 -9.601 1.929 1.00 75.69 71 ILE A O 1
ATOM 551 N N . PRO A 1 72 ? -0.230 -9.259 1.539 1.00 70.44 72 PRO A N 1
ATOM 552 C CA . PRO A 1 72 ? -0.037 -9.123 0.094 1.00 70.44 72 PRO A CA 1
ATOM 553 C C . PRO A 1 72 ? 0.809 -7.897 -0.280 1.00 70.44 72 PRO A C 1
ATOM 555 O O . PRO A 1 72 ? 1.579 -7.967 -1.235 1.00 70.44 72 PRO A O 1
ATOM 558 N N . VAL A 1 73 ? 0.748 -6.812 0.501 1.00 69.94 73 VAL A N 1
ATOM 559 C CA . VAL A 1 73 ? 1.591 -5.619 0.300 1.00 69.94 73 VAL A CA 1
ATOM 560 C C . VAL A 1 73 ? 3.065 -5.929 0.589 1.00 69.94 73 VAL A C 1
ATOM 562 O O . VAL A 1 73 ? 3.928 -5.622 -0.230 1.00 69.94 73 VAL A O 1
ATOM 565 N N . LEU A 1 74 ? 3.357 -6.598 1.708 1.00 71.81 74 LEU A N 1
ATOM 566 C CA . LEU A 1 74 ? 4.699 -7.074 2.066 1.00 71.81 74 LEU A CA 1
ATOM 567 C C . LEU A 1 74 ? 5.241 -8.086 1.049 1.00 71.81 74 LEU A C 1
ATOM 569 O O . LEU A 1 74 ? 6.416 -8.033 0.695 1.00 71.81 74 LEU A O 1
ATOM 573 N N . THR A 1 75 ? 4.385 -8.981 0.554 1.00 73.69 75 THR A N 1
ATOM 574 C CA . THR A 1 75 ? 4.755 -9.990 -0.451 1.00 73.69 75 THR A CA 1
ATOM 575 C C . THR A 1 75 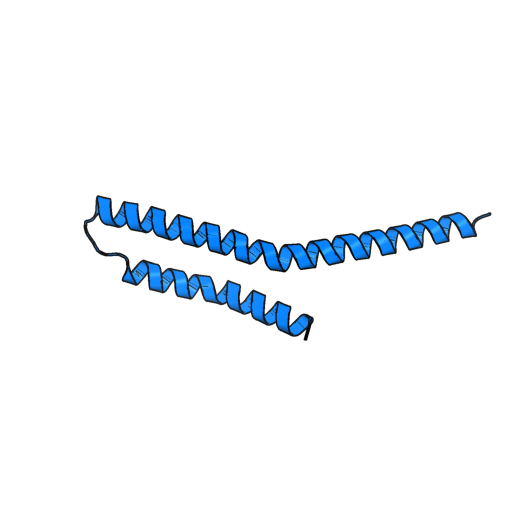? 5.126 -9.329 -1.774 1.00 73.69 75 THR A C 1
ATOM 577 O O . THR A 1 75 ? 6.152 -9.673 -2.358 1.00 73.69 75 THR A O 1
ATOM 580 N N . ALA A 1 76 ? 4.340 -8.341 -2.215 1.00 66.69 76 ALA A N 1
ATOM 581 C CA . ALA A 1 76 ? 4.664 -7.543 -3.391 1.00 66.69 76 ALA A CA 1
ATOM 582 C C . ALA A 1 76 ? 5.996 -6.808 -3.199 1.00 66.69 76 ALA A C 1
ATOM 584 O O . ALA A 1 76 ? 6.869 -6.921 -4.050 1.00 66.69 76 ALA A O 1
ATOM 585 N N . LEU A 1 77 ? 6.199 -6.148 -2.053 1.00 69.38 77 LEU A N 1
ATOM 586 C CA . LEU A 1 77 ? 7.432 -5.415 -1.751 1.00 69.38 77 LEU A CA 1
ATOM 587 C C . LEU A 1 77 ? 8.678 -6.322 -1.768 1.00 69.38 77 LEU A C 1
ATOM 589 O O . LEU A 1 77 ? 9.698 -5.959 -2.352 1.00 69.38 77 LEU A O 1
ATOM 593 N N . LEU A 1 78 ? 8.589 -7.511 -1.160 1.00 75.25 78 LEU A N 1
ATOM 594 C CA . LEU A 1 78 ? 9.663 -8.512 -1.144 1.00 75.25 78 LEU A CA 1
ATOM 595 C C . LEU A 1 78 ? 9.967 -9.058 -2.539 1.00 75.25 78 LEU A C 1
ATOM 597 O O . LEU A 1 78 ? 11.134 -9.262 -2.871 1.00 75.25 78 LEU A O 1
ATOM 601 N N . TYR A 1 79 ? 8.936 -9.297 -3.353 1.00 74.00 79 TYR A N 1
ATOM 602 C CA . TYR A 1 79 ? 9.109 -9.754 -4.729 1.00 74.00 79 TYR A CA 1
ATOM 603 C C . TYR A 1 79 ? 9.825 -8.696 -5.572 1.00 74.00 79 TYR A C 1
ATOM 605 O O . TYR A 1 79 ? 10.765 -9.019 -6.295 1.00 74.00 79 TYR A O 1
ATOM 613 N N . THR A 1 80 ? 9.452 -7.423 -5.412 1.00 65.69 80 THR A N 1
ATOM 614 C CA . THR A 1 80 ? 10.129 -6.309 -6.079 1.00 65.69 80 THR A CA 1
ATOM 615 C C . THR A 1 80 ? 11.578 -6.185 -5.620 1.00 65.69 80 THR A C 1
ATOM 617 O O . THR A 1 80 ? 12.469 -6.140 -6.457 1.00 65.69 80 THR A O 1
ATOM 620 N N . LEU A 1 81 ? 11.852 -6.200 -4.311 1.00 69.19 81 LEU A N 1
ATOM 621 C CA . LEU A 1 81 ? 13.223 -6.133 -3.785 1.00 69.19 81 LEU A CA 1
ATOM 622 C C . LEU A 1 81 ? 14.106 -7.279 -4.300 1.00 69.19 81 LEU A C 1
ATOM 624 O O . LEU A 1 81 ? 15.265 -7.046 -4.619 1.00 69.19 81 LEU A O 1
ATOM 628 N N . ARG A 1 82 ? 13.556 -8.492 -4.449 1.00 69.75 82 ARG A N 1
ATOM 629 C CA . ARG A 1 82 ? 14.262 -9.635 -5.055 1.00 69.75 82 ARG A CA 1
ATOM 630 C C . ARG A 1 82 ? 14.566 -9.474 -6.543 1.00 69.75 82 ARG A C 1
ATOM 632 O O . ARG A 1 82 ? 15.483 -10.121 -7.023 1.00 69.75 82 ARG A O 1
ATOM 639 N N . LEU A 1 83 ? 13.791 -8.678 -7.274 1.00 62.84 83 LEU A N 1
ATOM 640 C CA . LEU A 1 83 ? 14.043 -8.403 -8.692 1.00 62.84 83 LEU A CA 1
ATOM 641 C C . LEU A 1 83 ? 15.144 -7.351 -8.906 1.00 62.84 83 LEU A C 1
ATOM 643 O O . LEU A 1 83 ? 15.687 -7.274 -10.004 1.00 62.84 83 LEU A O 1
ATOM 647 N N . PHE A 1 84 ? 15.452 -6.542 -7.887 1.00 56.03 84 PHE A N 1
ATOM 648 C CA . PHE A 1 84 ? 16.450 -5.464 -7.945 1.00 56.03 84 PHE A CA 1
ATOM 649 C C . PHE A 1 84 ? 17.723 -5.738 -7.123 1.00 56.03 84 PHE A C 1
ATOM 651 O O . PHE A 1 84 ? 18.627 -4.902 -7.143 1.00 56.03 84 PHE A O 1
ATOM 658 N N . GLY A 1 85 ? 17.779 -6.855 -6.390 1.00 50.22 85 GLY A N 1
ATOM 659 C CA . GLY A 1 85 ? 18.910 -7.273 -5.552 1.00 50.22 85 GLY A CA 1
ATOM 660 C C . GLY A 1 85 ? 19.748 -8.385 -6.161 1.00 50.22 85 GLY A C 1
ATOM 661 O O . GLY A 1 85 ? 19.225 -9.118 -7.028 1.00 50.22 85 GLY A O 1
#

Radius of gyration: 22.25 Å; chains: 1; bounding box: 42×17×69 Å

pLDDT: mean 70.23, std 6.36, range [50.22, 83.5]